Protein AF-A0A1F4TU63-F1 (afdb_monomer_lite)

Organism: NCBI:txid1802583

Structure (mmCIF, N/CA/C/O backbone):
data_AF-A0A1F4TU63-F1
#
_entry.id   AF-A0A1F4TU63-F1
#
loop_
_atom_site.group_PDB
_atom_site.id
_atom_site.type_symbol
_atom_site.label_atom_id
_atom_site.label_alt_id
_atom_site.label_comp_id
_atom_site.label_asym_id
_atom_site.label_entity_id
_atom_site.label_seq_id
_atom_site.pdbx_PDB_ins_code
_atom_site.Cartn_x
_atom_site.Cartn_y
_atom_site.Cartn_z
_atom_site.occupancy
_atom_site.B_iso_or_equiv
_atom_site.auth_seq_id
_atom_site.auth_comp_id
_atom_site.auth_asym_id
_atom_site.auth_atom_id
_atom_site.pdbx_PDB_model_num
ATOM 1 N N . MET A 1 1 ? 7.599 0.377 -33.165 1.00 60.09 1 MET A N 1
ATOM 2 C CA . MET A 1 1 ? 8.741 0.310 -32.228 1.00 60.09 1 MET A CA 1
ATOM 3 C C . MET A 1 1 ? 9.061 1.656 -31.585 1.00 60.09 1 MET A C 1
ATOM 5 O O . MET A 1 1 ? 9.102 1.711 -30.366 1.00 60.09 1 MET A O 1
ATOM 9 N N . PHE A 1 2 ? 9.195 2.746 -32.355 1.00 66.31 2 PHE A N 1
ATOM 10 C CA . PHE A 1 2 ? 9.352 4.107 -31.807 1.00 66.31 2 PHE A CA 1
ATOM 11 C C . PHE A 1 2 ? 8.260 4.483 -30.783 1.00 66.31 2 PHE A C 1
ATOM 13 O O . PHE A 1 2 ? 8.567 4.874 -29.662 1.00 66.31 2 PHE A O 1
ATOM 20 N N . TRP A 1 3 ? 6.988 4.241 -31.121 1.00 70.88 3 TRP A N 1
ATOM 21 C CA . TRP A 1 3 ? 5.846 4.469 -30.226 1.00 70.88 3 TRP A CA 1
ATOM 22 C C . TRP A 1 3 ? 5.932 3.712 -28.897 1.00 70.88 3 TRP A C 1
ATOM 24 O O . TRP A 1 3 ? 5.517 4.242 -27.872 1.00 70.88 3 TRP A O 1
ATOM 34 N N . SER A 1 4 ? 6.501 2.505 -28.898 1.00 67.88 4 SER A N 1
ATOM 35 C CA . SER A 1 4 ? 6.660 1.649 -27.715 1.00 67.88 4 SER A CA 1
ATOM 36 C C . SER A 1 4 ? 7.718 2.199 -26.752 1.00 67.88 4 SER A C 1
ATOM 38 O O . SER A 1 4 ? 7.525 2.180 -25.543 1.00 67.88 4 SER A O 1
ATOM 40 N N . VAL A 1 5 ? 8.817 2.740 -27.287 1.00 69.88 5 VAL A N 1
ATOM 41 C CA . VAL A 1 5 ? 9.872 3.385 -26.487 1.00 69.88 5 VAL A CA 1
ATOM 42 C C . VAL A 1 5 ? 9.372 4.711 -25.908 1.00 69.88 5 VAL A C 1
ATOM 44 O O . VAL A 1 5 ? 9.605 4.994 -24.735 1.00 69.88 5 VAL A O 1
ATOM 47 N N . LEU A 1 6 ? 8.630 5.494 -26.701 1.00 76.00 6 LEU A N 1
ATOM 48 C CA . LEU A 1 6 ? 8.040 6.759 -26.259 1.00 76.00 6 LEU A CA 1
ATOM 49 C C . LEU A 1 6 ? 7.011 6.546 -25.138 1.00 76.00 6 LEU A C 1
ATOM 51 O O . LEU A 1 6 ? 7.071 7.211 -24.110 1.00 76.00 6 LEU A O 1
ATOM 55 N N . SER A 1 7 ? 6.094 5.589 -25.306 1.00 74.94 7 SER A N 1
ATOM 56 C CA . SER A 1 7 ? 5.089 5.273 -24.281 1.00 74.94 7 SER A CA 1
ATOM 57 C C . SER A 1 7 ? 5.717 4.701 -23.010 1.00 74.94 7 SER A C 1
ATOM 59 O O . SER A 1 7 ? 5.321 5.095 -21.916 1.00 74.94 7 SER A O 1
ATOM 61 N N . TYR A 1 8 ? 6.756 3.870 -23.126 1.00 72.00 8 TYR A N 1
ATOM 62 C CA . TYR A 1 8 ? 7.528 3.417 -21.968 1.00 72.00 8 TYR A CA 1
ATOM 63 C C . TYR A 1 8 ? 8.181 4.588 -21.211 1.00 72.00 8 TYR A C 1
ATOM 65 O O . TYR A 1 8 ? 8.058 4.673 -19.991 1.00 72.00 8 TYR A O 1
ATOM 73 N N . ALA A 1 9 ? 8.804 5.539 -21.916 1.00 72.62 9 ALA A N 1
ATOM 74 C CA . ALA A 1 9 ? 9.400 6.725 -21.296 1.00 72.62 9 ALA A CA 1
ATOM 75 C C . ALA A 1 9 ? 8.359 7.609 -20.581 1.00 72.62 9 ALA A C 1
ATOM 77 O O . ALA A 1 9 ? 8.612 8.082 -19.474 1.00 72.62 9 ALA A O 1
ATOM 78 N N . VAL A 1 10 ? 7.170 7.782 -21.172 1.00 79.88 10 VAL A N 1
ATOM 79 C CA . VAL A 1 10 ? 6.054 8.513 -20.545 1.00 79.88 10 VAL A CA 1
ATOM 80 C C . VAL A 1 10 ? 5.588 7.819 -19.263 1.00 79.88 10 VAL A C 1
ATOM 82 O O . VAL A 1 10 ? 5.398 8.485 -18.248 1.00 79.88 10 VAL A O 1
ATOM 85 N N . ILE A 1 11 ? 5.452 6.489 -19.275 1.00 77.38 11 ILE A N 1
ATOM 86 C CA . ILE A 1 11 ? 5.060 5.711 -18.089 1.00 77.38 11 ILE A CA 1
ATOM 87 C C . ILE A 1 11 ? 6.094 5.874 -16.970 1.00 77.38 11 ILE A C 1
ATOM 89 O O . ILE A 1 11 ? 5.722 6.155 -15.832 1.00 77.38 11 ILE A O 1
ATOM 93 N N . VAL A 1 12 ? 7.387 5.762 -17.287 1.00 75.62 12 VAL A N 1
ATOM 94 C CA . VAL A 1 12 ? 8.465 5.977 -16.307 1.00 75.62 12 VAL A CA 1
ATOM 95 C C . VAL A 1 12 ? 8.413 7.401 -15.738 1.00 75.62 12 VAL A C 1
ATOM 97 O O . VAL A 1 12 ? 8.524 7.576 -14.524 1.00 75.62 12 VAL A O 1
ATOM 100 N N . GLY A 1 13 ? 8.173 8.410 -16.582 1.00 76.25 13 GLY A N 1
ATOM 101 C CA . GLY A 1 13 ? 8.009 9.801 -16.151 1.00 76.25 13 GLY A CA 1
ATOM 102 C C . GLY A 1 13 ? 6.827 10.002 -15.197 1.00 76.25 13 GLY A C 1
ATOM 103 O O . GLY A 1 13 ? 6.979 10.638 -14.155 1.00 76.25 13 GLY A O 1
ATOM 104 N N . LEU A 1 14 ? 5.668 9.407 -15.493 1.00 78.12 14 LEU A N 1
ATOM 105 C CA . LEU A 1 14 ? 4.489 9.464 -14.621 1.00 78.12 14 LEU A CA 1
ATOM 106 C C . LEU A 1 14 ? 4.740 8.795 -13.262 1.00 78.12 14 LEU A C 1
ATOM 108 O O . LEU A 1 14 ? 4.347 9.339 -12.230 1.00 78.12 14 LEU A O 1
ATOM 112 N N . ILE A 1 15 ? 5.438 7.654 -13.242 1.00 76.62 15 ILE A N 1
ATOM 113 C CA . ILE A 1 15 ? 5.815 6.959 -12.001 1.00 76.62 15 ILE A CA 1
ATOM 114 C C . ILE A 1 15 ? 6.759 7.827 -11.155 1.00 76.62 15 ILE A C 1
ATOM 116 O O . ILE A 1 15 ? 6.611 7.888 -9.932 1.00 76.62 15 ILE A O 1
ATOM 120 N N . ALA A 1 16 ? 7.696 8.542 -11.783 1.00 74.31 16 ALA A N 1
ATOM 121 C CA . ALA A 1 16 ? 8.602 9.450 -11.082 1.00 74.31 16 ALA A CA 1
ATOM 122 C C . ALA A 1 16 ? 7.854 10.642 -10.458 1.00 74.31 16 ALA A C 1
ATOM 124 O O . ALA A 1 16 ? 8.065 10.951 -9.284 1.00 74.31 16 ALA A O 1
ATOM 125 N N . VAL A 1 17 ? 6.926 11.260 -11.198 1.00 77.38 17 VAL A N 1
ATOM 126 C CA . VAL A 1 17 ? 6.083 12.358 -10.691 1.00 77.38 17 VAL A CA 1
ATOM 127 C C . VAL A 1 17 ? 5.201 11.890 -9.532 1.00 77.38 17 VAL A C 1
ATOM 129 O O . VAL A 1 17 ? 5.166 12.544 -8.491 1.00 77.38 17 VAL A O 1
ATOM 132 N N . GLY A 1 18 ? 4.544 10.733 -9.664 1.00 70.69 18 GLY A N 1
ATOM 133 C CA . GLY A 1 18 ? 3.730 10.154 -8.592 1.00 70.69 18 GLY A CA 1
ATOM 134 C C . GLY A 1 18 ? 4.544 9.883 -7.323 1.00 70.69 18 GLY A C 1
ATOM 135 O O . GLY A 1 18 ? 4.099 10.194 -6.219 1.00 70.69 18 GLY A O 1
ATOM 136 N N . SER A 1 19 ? 5.774 9.386 -7.484 1.00 68.62 19 SER A N 1
ATOM 137 C CA . SER A 1 19 ? 6.698 9.133 -6.371 1.00 68.62 19 SER A CA 1
ATOM 138 C C . SER A 1 19 ? 7.126 10.427 -5.668 1.00 68.62 19 SER A C 1
ATOM 140 O O . SER A 1 19 ? 7.167 10.476 -4.440 1.00 68.62 19 SER A O 1
ATOM 142 N N . PHE A 1 20 ? 7.392 11.492 -6.432 1.00 71.38 20 PHE A N 1
ATOM 143 C CA . PHE A 1 20 ? 7.741 12.809 -5.895 1.00 71.38 20 PHE A CA 1
ATOM 144 C C . PHE A 1 20 ? 6.572 13.460 -5.141 1.00 71.38 20 PHE A C 1
ATOM 146 O O . PHE A 1 20 ? 6.754 13.959 -4.032 1.00 71.38 20 PHE A O 1
ATOM 153 N N . MET A 1 21 ? 5.358 13.400 -5.697 1.00 69.69 21 MET A N 1
ATOM 154 C CA . MET A 1 21 ? 4.152 13.896 -5.023 1.00 69.69 21 MET A CA 1
ATOM 155 C C . MET A 1 21 ? 3.868 13.134 -3.726 1.00 69.69 21 MET A C 1
ATOM 157 O O . MET A 1 21 ? 3.510 13.735 -2.714 1.00 69.69 21 MET A O 1
ATOM 161 N N . ALA A 1 22 ? 4.047 11.813 -3.728 1.00 64.00 22 ALA A N 1
ATOM 162 C CA . ALA A 1 22 ? 3.825 11.005 -2.537 1.00 64.00 22 ALA A CA 1
ATOM 163 C C . ALA A 1 22 ? 4.856 11.296 -1.430 1.00 64.00 22 ALA A C 1
ATOM 165 O O . ALA A 1 22 ? 4.485 11.366 -0.259 1.00 64.00 22 ALA A O 1
ATOM 166 N N . ALA A 1 23 ? 6.115 11.564 -1.795 1.00 64.44 23 ALA A N 1
ATOM 167 C CA . ALA A 1 23 ? 7.154 11.957 -0.844 1.00 64.44 23 ALA A CA 1
ATOM 168 C C . ALA A 1 23 ? 6.850 13.292 -0.133 1.00 64.44 23 ALA A C 1
ATOM 170 O O . ALA A 1 23 ? 7.156 13.430 1.049 1.00 64.44 23 ALA A O 1
ATOM 171 N N . GLN A 1 24 ? 6.222 14.257 -0.818 1.00 66.81 24 GLN A N 1
ATOM 172 C CA . GLN A 1 24 ? 5.830 15.532 -0.199 1.00 66.81 24 GLN A CA 1
ATOM 173 C C . GLN A 1 24 ? 4.619 15.402 0.731 1.00 66.81 24 GLN A C 1
ATOM 175 O O . GLN A 1 24 ? 4.560 16.072 1.760 1.00 66.81 24 GLN A O 1
ATOM 180 N N . ASN A 1 25 ? 3.662 14.537 0.389 1.00 61.94 25 ASN A N 1
ATOM 181 C CA . ASN A 1 25 ? 2.410 14.409 1.136 1.00 61.94 25 ASN A CA 1
ATOM 182 C C . ASN A 1 25 ? 2.514 13.491 2.369 1.00 61.94 25 ASN A C 1
ATOM 184 O O . ASN A 1 25 ? 1.697 13.619 3.279 1.00 61.94 25 ASN A O 1
ATOM 188 N N . TYR A 1 26 ? 3.513 12.597 2.438 1.00 60.22 26 TYR A N 1
ATOM 189 C CA . TYR A 1 26 ? 3.649 11.606 3.520 1.00 60.22 26 TYR A CA 1
ATOM 190 C C . TYR A 1 26 ? 5.067 11.530 4.135 1.00 60.22 26 TYR A C 1
ATOM 192 O O . TYR A 1 26 ? 5.648 10.444 4.213 1.00 60.22 26 TYR A O 1
ATOM 200 N N . PRO A 1 27 ? 5.646 12.644 4.628 1.00 56.50 27 PRO A N 1
ATOM 201 C CA . PRO A 1 27 ? 7.076 12.746 4.954 1.00 56.50 27 PRO A CA 1
ATOM 202 C C . PRO A 1 27 ? 7.568 11.814 6.080 1.00 56.50 27 PRO A C 1
ATOM 204 O O . PRO A 1 27 ? 8.737 11.435 6.086 1.00 56.50 27 PRO A O 1
ATOM 207 N N . GLY A 1 28 ? 6.705 11.417 7.024 1.00 60.41 28 GLY A N 1
ATOM 208 C CA . GLY A 1 28 ? 7.089 10.561 8.158 1.00 60.41 28 GLY A CA 1
ATOM 209 C C . GLY A 1 28 ? 7.117 9.059 7.847 1.00 60.41 28 GLY A C 1
ATOM 210 O O . GLY A 1 28 ? 8.020 8.356 8.291 1.00 60.41 28 GLY A O 1
ATOM 211 N N . GLU A 1 29 ? 6.151 8.563 7.067 1.00 59.47 29 GLU A N 1
ATOM 212 C CA . GLU A 1 29 ? 6.045 7.136 6.715 1.00 59.47 29 GLU A CA 1
ATOM 213 C C . GLU A 1 29 ? 6.903 6.782 5.485 1.00 59.47 29 GLU A C 1
ATOM 215 O O . GLU A 1 29 ? 7.379 5.654 5.367 1.00 59.47 29 GLU A O 1
ATOM 220 N N . TYR A 1 30 ? 7.187 7.752 4.603 1.00 63.22 30 TYR A N 1
ATOM 221 C CA . TYR A 1 30 ? 7.993 7.529 3.398 1.00 63.22 30 TYR A CA 1
ATOM 222 C C . TYR A 1 30 ? 9.489 7.351 3.656 1.00 63.22 30 TYR A C 1
ATOM 224 O O . TYR A 1 30 ? 10.139 6.689 2.853 1.00 63.22 30 TYR A O 1
ATOM 232 N N . ALA A 1 31 ? 10.052 7.892 4.744 1.00 65.31 31 ALA A N 1
ATOM 233 C CA . ALA A 1 31 ? 11.498 7.841 4.998 1.00 65.31 31 ALA A CA 1
ATOM 234 C C . ALA A 1 31 ? 12.053 6.402 5.006 1.00 65.31 31 ALA A C 1
ATOM 236 O O . ALA A 1 31 ? 13.140 6.149 4.491 1.00 65.31 31 ALA A O 1
ATOM 237 N N . GLN A 1 32 ? 11.273 5.449 5.525 1.00 69.75 32 GLN A N 1
ATOM 238 C CA . GLN A 1 32 ? 11.633 4.027 5.549 1.00 69.75 32 GLN A CA 1
ATOM 239 C C . GLN A 1 32 ? 11.460 3.344 4.182 1.00 69.75 32 GLN A C 1
ATOM 241 O O . GLN A 1 32 ? 12.124 2.351 3.901 1.00 69.75 32 GLN A O 1
ATOM 246 N N . LEU A 1 33 ? 10.599 3.891 3.320 1.00 73.69 33 LEU A N 1
ATOM 247 C CA . LEU A 1 33 ? 10.297 3.378 1.981 1.00 73.69 33 LEU A CA 1
ATOM 248 C C . LEU A 1 33 ? 11.211 3.961 0.892 1.00 73.69 33 LEU A C 1
ATOM 250 O O . LEU A 1 33 ? 11.284 3.389 -0.196 1.00 73.69 33 LEU A O 1
ATOM 254 N N . VAL A 1 34 ? 11.930 5.060 1.167 1.00 74.31 34 VAL A N 1
ATOM 255 C CA . VAL A 1 34 ? 12.861 5.707 0.218 1.00 74.31 34 VAL A CA 1
ATOM 256 C C . VAL A 1 34 ? 13.836 4.717 -0.432 1.00 74.31 34 VAL A C 1
ATOM 258 O O . VAL A 1 34 ? 13.935 4.748 -1.659 1.00 74.31 34 VAL A O 1
ATOM 261 N N . PRO A 1 35 ? 14.520 3.814 0.302 1.00 81.19 35 PRO A N 1
ATOM 262 C CA . PRO A 1 35 ? 15.474 2.888 -0.312 1.00 81.19 35 PRO A CA 1
ATOM 263 C C . PRO A 1 35 ? 14.800 1.953 -1.322 1.00 81.19 35 PRO A C 1
ATOM 265 O O . PRO A 1 35 ? 15.324 1.695 -2.404 1.00 81.19 35 PRO A O 1
ATOM 268 N N . THR A 1 36 ? 13.594 1.488 -1.001 1.00 81.12 36 THR A N 1
ATOM 269 C CA . THR A 1 36 ? 12.816 0.589 -1.858 1.00 81.12 36 THR A CA 1
ATOM 270 C C . THR A 1 36 ? 12.274 1.313 -3.089 1.00 81.12 36 THR A C 1
ATOM 272 O O . THR A 1 36 ? 12.280 0.761 -4.188 1.00 81.12 36 THR A O 1
ATOM 275 N N . LEU A 1 37 ? 11.875 2.578 -2.947 1.00 78.31 37 LEU A N 1
ATOM 276 C CA . LEU A 1 37 ? 11.481 3.425 -4.074 1.00 78.31 37 LEU A CA 1
ATOM 277 C C . LEU A 1 37 ? 12.664 3.741 -4.994 1.00 78.31 37 LEU A C 1
ATOM 279 O O . LEU A 1 37 ? 12.516 3.698 -6.214 1.00 78.31 37 LEU A O 1
ATOM 283 N N . GLN A 1 38 ? 13.846 4.004 -4.432 1.00 82.19 38 GLN A N 1
ATOM 284 C CA . GLN A 1 38 ? 15.078 4.188 -5.202 1.00 82.19 38 GLN A CA 1
ATOM 285 C C . GLN A 1 38 ? 15.455 2.920 -5.970 1.00 82.19 38 GLN A C 1
ATOM 287 O O . GLN A 1 38 ? 15.820 3.008 -7.139 1.00 82.19 38 GLN A O 1
ATOM 292 N N . LEU A 1 39 ? 15.309 1.744 -5.353 1.00 85.69 39 LEU A N 1
ATOM 293 C CA . LEU A 1 39 ? 15.533 0.461 -6.016 1.00 85.69 39 LEU A CA 1
ATOM 294 C C . LEU A 1 39 ? 14.577 0.262 -7.204 1.00 85.69 39 LEU A C 1
ATOM 296 O O . LEU A 1 39 ? 15.012 -0.097 -8.297 1.00 85.69 39 LEU A O 1
ATOM 300 N N . LEU A 1 40 ? 13.283 0.538 -7.015 1.00 84.94 40 LEU A N 1
ATOM 301 C CA . LEU A 1 40 ? 12.276 0.456 -8.078 1.00 84.94 40 LEU A CA 1
ATOM 302 C C . LEU A 1 40 ? 12.563 1.445 -9.222 1.00 84.94 40 LEU A C 1
ATOM 304 O O . LEU A 1 40 ? 12.475 1.075 -10.395 1.00 84.94 40 LEU A O 1
ATOM 308 N N . LEU A 1 41 ? 12.966 2.677 -8.899 1.00 83.00 41 LEU A N 1
ATOM 309 C CA . LEU A 1 41 ? 13.392 3.674 -9.886 1.00 83.00 41 LEU A CA 1
ATOM 310 C C . LEU A 1 41 ? 14.653 3.236 -10.639 1.00 83.00 41 LEU A C 1
ATOM 312 O O . LEU A 1 41 ? 14.708 3.381 -11.858 1.00 83.00 41 LEU A O 1
ATOM 316 N N . ALA A 1 42 ? 15.642 2.668 -9.946 1.00 86.12 42 ALA A N 1
ATOM 317 C CA . ALA A 1 42 ? 16.861 2.154 -10.562 1.00 86.12 42 ALA A CA 1
ATOM 318 C C . ALA A 1 42 ? 16.555 1.038 -11.567 1.00 86.12 42 ALA A C 1
ATOM 320 O O . ALA A 1 42 ? 17.091 1.050 -12.671 1.00 86.12 42 ALA A O 1
ATOM 321 N N . VAL A 1 43 ? 15.647 0.117 -11.237 1.00 89.31 43 VAL A N 1
ATOM 322 C CA . VAL A 1 43 ? 15.215 -0.953 -12.152 1.00 89.31 43 VAL A CA 1
ATOM 323 C C . VAL A 1 43 ? 14.567 -0.373 -13.407 1.00 89.31 43 VAL A C 1
ATOM 325 O O . VAL A 1 43 ? 14.923 -0.772 -14.516 1.00 89.31 43 VAL A O 1
ATOM 328 N N . LEU A 1 44 ? 13.670 0.607 -13.255 1.00 86.69 44 LEU A N 1
ATOM 329 C CA . LEU A 1 44 ? 13.045 1.285 -14.395 1.00 86.69 44 LEU A CA 1
ATOM 330 C C . LEU A 1 44 ? 14.073 2.026 -15.256 1.00 86.69 44 LEU A C 1
ATOM 332 O O . LEU A 1 44 ? 14.006 1.940 -16.484 1.00 86.69 44 LEU A O 1
ATOM 336 N N . ALA A 1 45 ? 15.030 2.717 -14.632 1.00 85.19 45 ALA A N 1
ATOM 337 C CA . ALA A 1 45 ? 16.087 3.454 -15.318 1.00 85.19 45 ALA A CA 1
ATOM 338 C C . ALA A 1 45 ? 17.034 2.517 -16.081 1.00 85.19 45 ALA A C 1
ATOM 340 O O . ALA A 1 45 ? 17.293 2.739 -17.262 1.00 85.19 45 ALA A O 1
ATOM 341 N N . ILE A 1 46 ? 17.493 1.432 -15.449 1.00 88.94 46 ILE A N 1
ATOM 342 C CA . ILE A 1 46 ? 18.341 0.414 -16.085 1.00 88.94 46 ILE A CA 1
ATOM 343 C C . ILE A 1 46 ? 17.593 -0.232 -17.254 1.00 88.94 46 ILE A C 1
ATOM 345 O O . ILE A 1 46 ? 18.141 -0.337 -18.351 1.00 88.94 46 ILE A O 1
ATOM 349 N N . GLY A 1 47 ? 16.324 -0.600 -17.060 1.00 87.56 47 GLY A N 1
ATOM 350 C CA . GLY A 1 47 ? 15.481 -1.148 -18.119 1.00 87.56 47 GLY A CA 1
ATOM 351 C C . GLY A 1 47 ? 15.273 -0.178 -19.283 1.00 87.56 47 GLY A C 1
ATOM 352 O O . GLY A 1 47 ? 15.341 -0.582 -20.447 1.00 87.56 47 GLY A O 1
ATOM 353 N N . ALA A 1 48 ? 15.095 1.117 -18.996 1.00 84.12 48 ALA A N 1
ATOM 354 C CA . ALA A 1 48 ? 14.998 2.168 -20.008 1.00 84.12 48 ALA A CA 1
ATOM 355 C C . ALA A 1 48 ? 16.292 2.293 -20.819 1.00 84.12 48 ALA A C 1
ATOM 357 O O . ALA A 1 48 ? 16.257 2.220 -22.048 1.00 84.12 48 ALA A O 1
ATOM 358 N N . VAL A 1 49 ? 17.435 2.419 -20.138 1.00 88.12 49 VAL A N 1
ATOM 359 C CA . VAL A 1 49 ? 18.757 2.536 -20.768 1.00 88.12 49 VAL A CA 1
ATOM 360 C C . VAL A 1 49 ? 19.061 1.302 -21.615 1.00 88.12 49 VAL A C 1
ATOM 36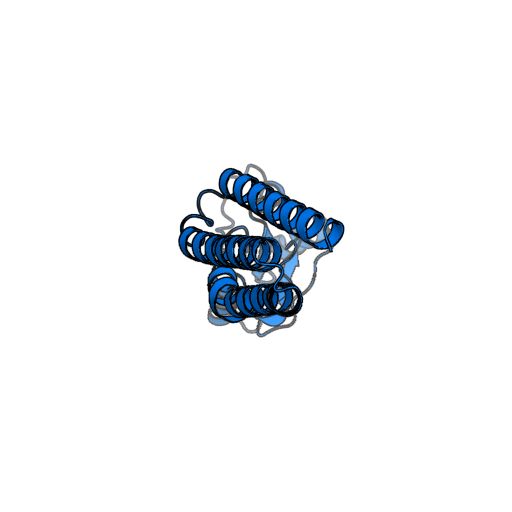2 O O . VAL A 1 49 ? 19.483 1.448 -22.762 1.00 88.12 49 VAL A O 1
ATOM 365 N N . ALA A 1 50 ? 18.785 0.096 -21.112 1.00 86.81 50 ALA A N 1
ATOM 366 C CA . ALA A 1 50 ? 18.976 -1.146 -21.858 1.00 86.81 50 ALA A CA 1
ATOM 367 C C . ALA A 1 50 ? 18.104 -1.191 -23.122 1.00 86.81 50 ALA A C 1
ATOM 369 O O . ALA A 1 50 ? 18.595 -1.481 -24.212 1.00 86.81 50 ALA A O 1
ATOM 370 N N . THR A 1 51 ? 16.826 -0.826 -23.000 1.00 86.12 51 THR A N 1
ATOM 371 C CA . THR A 1 51 ? 15.871 -0.801 -24.118 1.00 86.12 51 THR A CA 1
ATOM 372 C C . THR A 1 51 ? 16.295 0.205 -25.196 1.00 86.12 51 THR A C 1
ATOM 374 O O . THR A 1 51 ? 16.318 -0.139 -26.381 1.00 86.12 51 THR A O 1
ATOM 377 N N . ILE A 1 52 ? 16.702 1.418 -24.800 1.00 85.19 52 ILE A N 1
ATOM 378 C CA . ILE A 1 52 ? 17.209 2.461 -25.708 1.00 85.19 52 ILE A CA 1
ATOM 379 C C . ILE A 1 52 ? 18.507 2.007 -26.386 1.00 85.19 52 ILE A C 1
ATOM 381 O O . ILE A 1 52 ? 18.644 2.138 -27.601 1.00 85.19 52 ILE A O 1
ATOM 385 N N . THR A 1 53 ? 19.434 1.419 -25.628 1.00 87.69 53 THR A N 1
ATOM 386 C CA . THR A 1 53 ? 20.722 0.939 -26.150 1.00 87.69 53 THR A CA 1
ATOM 387 C C . THR A 1 53 ? 20.523 -0.180 -27.170 1.00 87.69 53 THR A C 1
ATOM 389 O O . THR A 1 53 ? 21.080 -0.125 -28.266 1.00 87.69 53 THR A O 1
ATOM 392 N N . PHE A 1 54 ? 19.678 -1.173 -26.873 1.00 89.88 54 PHE A N 1
ATOM 393 C CA . PHE A 1 54 ? 19.370 -2.247 -27.822 1.00 89.88 54 PHE A CA 1
ATOM 394 C C . PHE A 1 54 ? 18.680 -1.729 -29.083 1.00 89.88 54 PHE A C 1
ATOM 396 O O . PHE A 1 54 ? 18.981 -2.207 -30.179 1.00 89.88 54 PHE A O 1
ATOM 403 N N . TYR A 1 55 ? 17.815 -0.720 -28.949 1.00 85.25 55 TYR A N 1
ATOM 404 C CA . TYR A 1 55 ? 17.178 -0.079 -30.095 1.00 85.25 55 TYR A CA 1
ATOM 405 C C . TYR A 1 55 ? 18.194 0.671 -30.971 1.00 85.25 55 TYR A C 1
ATOM 407 O O . TYR A 1 55 ? 18.192 0.496 -32.190 1.00 85.25 55 TYR A O 1
ATOM 415 N N . ALA A 1 56 ? 19.100 1.446 -30.364 1.00 87.94 56 ALA A N 1
ATOM 416 C CA . ALA A 1 56 ? 20.157 2.176 -31.069 1.00 87.94 56 ALA A CA 1
ATOM 417 C C . ALA A 1 56 ? 21.119 1.233 -31.814 1.00 87.94 56 ALA A C 1
ATOM 419 O O . ALA A 1 56 ? 21.511 1.506 -32.946 1.00 87.94 56 ALA A O 1
ATOM 420 N N . LEU A 1 57 ? 21.421 0.072 -31.224 1.00 92.44 57 LEU A N 1
ATOM 421 C CA . LEU A 1 57 ? 22.219 -0.993 -31.842 1.00 92.44 57 LEU A CA 1
ATOM 422 C C . LEU A 1 57 ? 21.438 -1.838 -32.868 1.00 92.44 57 LEU A C 1
ATOM 424 O O . LEU A 1 57 ? 21.956 -2.847 -33.345 1.00 92.44 57 LEU A O 1
ATOM 428 N N . LYS A 1 58 ? 20.191 -1.463 -33.194 1.00 89.62 58 LYS A N 1
ATOM 429 C CA . LYS A 1 58 ? 19.281 -2.181 -34.108 1.00 89.62 58 LYS A CA 1
ATOM 430 C C . LYS A 1 58 ? 19.013 -3.642 -33.709 1.00 89.62 58 LYS A C 1
ATOM 432 O O . LYS A 1 58 ? 18.594 -4.453 -34.531 1.00 89.62 58 LYS A O 1
ATOM 437 N N . ARG A 1 59 ? 19.209 -3.997 -32.434 1.00 88.81 59 ARG A N 1
ATOM 438 C CA . ARG A 1 59 ? 18.928 -5.333 -31.884 1.00 88.81 59 ARG A CA 1
ATOM 439 C C . ARG A 1 59 ? 17.479 -5.425 -31.410 1.00 88.81 59 ARG A C 1
ATOM 441 O O . ARG A 1 59 ? 17.203 -5.589 -30.224 1.00 88.81 59 ARG A O 1
ATOM 448 N N . TYR A 1 60 ? 16.548 -5.330 -32.353 1.00 84.75 60 TYR A N 1
ATOM 449 C CA . TYR A 1 60 ? 15.122 -5.168 -32.064 1.00 84.75 60 TYR A CA 1
ATOM 450 C C . TYR A 1 60 ? 14.505 -6.310 -31.242 1.00 84.75 60 TYR A C 1
ATOM 452 O O . TYR A 1 60 ? 13.660 -6.053 -30.385 1.00 84.75 60 TYR A O 1
ATOM 460 N N . SER A 1 61 ? 14.966 -7.550 -31.426 1.00 87.38 61 SER A N 1
ATOM 461 C CA . SER A 1 61 ? 14.517 -8.683 -30.606 1.00 87.38 61 SER A CA 1
ATOM 462 C C . SER A 1 61 ? 14.851 -8.475 -29.125 1.00 87.38 61 SER A C 1
ATOM 464 O O . SER A 1 61 ? 14.003 -8.692 -28.267 1.00 87.38 61 SER A O 1
ATOM 466 N N . LEU A 1 62 ? 16.052 -7.972 -28.809 1.00 86.19 62 LEU A N 1
ATOM 467 C CA . LEU A 1 62 ? 16.462 -7.706 -27.425 1.00 86.19 62 LEU A CA 1
ATOM 468 C C . LEU A 1 62 ? 15.683 -6.545 -26.803 1.00 86.19 62 LEU A C 1
ATOM 470 O O . LEU A 1 62 ? 15.349 -6.609 -25.627 1.00 86.19 62 LEU A O 1
ATOM 474 N N . THR A 1 63 ? 15.340 -5.520 -27.586 1.00 83.06 63 THR A N 1
ATOM 475 C CA . THR A 1 63 ? 14.459 -4.431 -27.136 1.00 83.06 63 THR A CA 1
ATOM 476 C C . THR A 1 63 ? 13.053 -4.936 -26.787 1.00 83.06 63 THR A C 1
ATOM 478 O O . THR A 1 63 ? 12.434 -4.452 -25.844 1.00 83.06 63 THR A O 1
ATOM 481 N N . LEU A 1 64 ? 12.532 -5.910 -27.541 1.00 84.81 64 LEU A N 1
ATOM 482 C CA . LEU A 1 64 ? 11.234 -6.529 -27.258 1.00 84.81 64 LEU A CA 1
ATOM 483 C C . LEU A 1 64 ? 11.255 -7.350 -25.965 1.00 84.81 64 LEU A C 1
ATOM 485 O O . LEU A 1 64 ? 10.264 -7.342 -25.244 1.00 84.81 64 LEU A O 1
ATOM 489 N N . TYR A 1 65 ? 12.371 -8.016 -25.650 1.00 89.25 65 TYR A N 1
ATOM 490 C CA . TYR A 1 65 ? 12.522 -8.789 -24.412 1.00 89.25 65 TYR A CA 1
ATOM 491 C C . TYR A 1 65 ? 12.888 -7.938 -23.188 1.00 89.25 65 TYR A C 1
ATOM 493 O O . TYR A 1 65 ? 12.511 -8.290 -22.070 1.00 89.25 65 TYR A O 1
ATOM 501 N N . SER A 1 66 ? 13.580 -6.808 -23.362 1.00 85.94 66 SER A N 1
ATOM 502 C CA . SER A 1 66 ? 14.013 -5.960 -22.242 1.00 85.94 66 SER A CA 1
ATOM 503 C C . SER A 1 66 ? 12.845 -5.302 -21.504 1.00 85.94 66 SER A C 1
ATOM 505 O O . SER A 1 66 ? 12.894 -5.159 -20.282 1.00 85.94 66 SER A O 1
ATOM 507 N N . ILE A 1 67 ? 11.773 -4.949 -22.216 1.00 84.19 67 ILE A N 1
ATOM 508 C CA . ILE A 1 67 ? 10.563 -4.356 -21.631 1.00 84.19 67 ILE A CA 1
ATOM 509 C C . ILE A 1 67 ? 9.864 -5.328 -20.655 1.00 84.19 67 ILE A C 1
ATOM 511 O O . ILE A 1 67 ? 9.765 -4.989 -19.473 1.00 84.19 67 ILE A O 1
ATOM 515 N N . PRO A 1 68 ? 9.413 -6.536 -21.064 1.00 88.31 68 PRO A N 1
ATOM 516 C CA . PRO A 1 68 ? 8.762 -7.474 -20.151 1.00 88.31 68 PRO A CA 1
ATOM 517 C C . PRO A 1 68 ? 9.705 -7.963 -19.048 1.00 88.31 68 PRO A C 1
ATOM 519 O O . PRO A 1 68 ? 9.253 -8.144 -17.921 1.00 88.31 68 PRO A O 1
ATOM 522 N N . ALA A 1 69 ? 11.009 -8.104 -19.321 1.00 89.88 69 ALA A N 1
ATOM 523 C CA . ALA A 1 69 ? 11.987 -8.431 -18.285 1.00 89.88 69 ALA A CA 1
ATOM 524 C C . ALA A 1 69 ? 12.042 -7.348 -17.192 1.00 89.88 69 ALA A C 1
ATOM 526 O O . ALA A 1 69 ? 12.017 -7.668 -16.006 1.00 89.88 69 ALA A O 1
ATOM 527 N N . THR A 1 70 ? 12.036 -6.066 -17.575 1.00 89.06 70 THR A N 1
ATOM 528 C CA . THR A 1 70 ? 12.019 -4.951 -16.614 1.00 89.06 70 THR A CA 1
ATOM 529 C C . THR A 1 70 ? 10.728 -4.937 -15.801 1.00 89.06 70 THR A C 1
ATOM 531 O O . THR A 1 70 ? 10.779 -4.795 -14.582 1.00 89.06 70 THR A O 1
ATOM 534 N N . VAL A 1 71 ? 9.575 -5.137 -16.449 1.00 87.38 71 VAL A N 1
ATOM 535 C CA . VAL A 1 71 ? 8.274 -5.217 -15.762 1.00 87.38 71 VAL A CA 1
ATOM 536 C C . VAL A 1 71 ? 8.250 -6.378 -14.768 1.00 87.38 71 VAL A C 1
ATOM 538 O O . VAL A 1 71 ? 7.777 -6.206 -13.648 1.00 87.38 71 VAL A O 1
ATOM 541 N N . PHE A 1 72 ? 8.792 -7.538 -15.143 1.00 92.56 72 PHE A N 1
ATOM 542 C CA . PHE A 1 72 ? 8.854 -8.700 -14.262 1.00 92.56 72 PHE A CA 1
ATOM 543 C C . PHE A 1 72 ? 9.724 -8.436 -13.030 1.00 92.56 72 PHE A C 1
ATOM 545 O O . PHE A 1 72 ? 9.281 -8.672 -11.908 1.00 92.56 72 PHE A O 1
ATOM 552 N N . VAL A 1 73 ? 10.930 -7.891 -13.215 1.00 91.44 73 VAL A N 1
ATOM 553 C CA . VAL A 1 73 ? 11.824 -7.541 -12.098 1.00 91.44 73 VAL A CA 1
ATOM 554 C C . VAL A 1 73 ? 11.184 -6.480 -11.200 1.00 91.44 73 VAL A C 1
ATOM 556 O O . VAL A 1 73 ? 11.223 -6.600 -9.977 1.00 91.44 73 VAL A O 1
ATOM 559 N N . PHE A 1 74 ? 10.537 -5.474 -11.791 1.00 88.25 74 PHE A N 1
ATOM 560 C CA . PHE A 1 74 ? 9.817 -4.444 -11.050 1.00 88.25 74 PHE A CA 1
ATOM 561 C C . PHE A 1 74 ? 8.683 -5.040 -10.205 1.00 88.25 74 PHE A C 1
ATOM 563 O O . PHE A 1 74 ? 8.610 -4.781 -9.005 1.00 88.25 74 PHE A O 1
ATOM 570 N N . ALA A 1 75 ? 7.835 -5.884 -10.801 1.00 86.12 75 ALA A N 1
ATOM 571 C CA . ALA A 1 75 ? 6.749 -6.564 -10.098 1.00 86.12 75 ALA A CA 1
ATOM 572 C C . ALA A 1 75 ? 7.275 -7.483 -8.987 1.00 86.12 75 ALA A C 1
ATOM 574 O O . ALA A 1 75 ? 6.729 -7.496 -7.885 1.00 86.12 75 ALA A O 1
ATOM 575 N N . PHE A 1 76 ? 8.368 -8.205 -9.243 1.00 90.38 76 PHE A N 1
ATOM 576 C CA . PHE A 1 76 ? 9.005 -9.075 -8.262 1.00 90.38 76 PHE A CA 1
ATOM 577 C C . PHE A 1 76 ? 9.489 -8.301 -7.031 1.00 90.38 76 PHE A C 1
ATOM 579 O O . PHE A 1 76 ? 9.206 -8.711 -5.905 1.00 90.38 76 PHE A O 1
ATOM 586 N N . ILE A 1 77 ? 10.168 -7.167 -7.225 1.00 87.75 77 ILE A N 1
ATOM 587 C CA . ILE A 1 77 ? 10.627 -6.302 -6.125 1.00 87.75 77 ILE A CA 1
ATOM 588 C C . ILE A 1 77 ? 9.432 -5.696 -5.390 1.00 87.75 77 ILE A C 1
ATOM 590 O O . ILE A 1 77 ? 9.415 -5.645 -4.160 1.00 87.75 77 ILE A O 1
ATOM 594 N N . LEU A 1 78 ? 8.406 -5.276 -6.128 1.00 84.62 78 LEU A N 1
ATOM 595 C CA . LEU A 1 78 ? 7.209 -4.694 -5.540 1.00 84.62 78 LEU A CA 1
ATOM 596 C C . LEU A 1 78 ? 6.488 -5.694 -4.622 1.00 84.62 78 LEU A C 1
ATOM 598 O O . LEU A 1 78 ? 6.113 -5.336 -3.510 1.00 84.62 78 LEU A O 1
ATOM 602 N N . ILE A 1 79 ? 6.356 -6.952 -5.045 1.00 83.81 79 ILE A N 1
ATOM 603 C CA . ILE A 1 79 ? 5.695 -8.008 -4.264 1.00 83.81 79 ILE A CA 1
ATOM 604 C C . ILE A 1 79 ? 6.582 -8.506 -3.117 1.00 83.81 79 ILE A C 1
ATOM 606 O O . ILE A 1 79 ? 6.094 -8.686 -2.006 1.00 83.81 79 ILE A O 1
ATOM 610 N N . SER A 1 80 ? 7.874 -8.723 -3.366 1.00 85.62 80 SER A N 1
ATOM 611 C CA . SER A 1 80 ? 8.763 -9.405 -2.412 1.00 85.62 80 SER A CA 1
ATOM 612 C C . SER A 1 80 ? 9.407 -8.465 -1.394 1.00 85.62 80 SER A C 1
ATOM 614 O O . SER A 1 80 ? 9.820 -8.913 -0.329 1.00 85.62 80 SER A O 1
ATOM 616 N N . VAL A 1 81 ? 9.522 -7.171 -1.712 1.00 85.19 81 VAL A N 1
ATOM 617 C CA . VAL A 1 81 ? 10.247 -6.189 -0.888 1.00 85.19 81 VAL A CA 1
ATOM 618 C C . VAL A 1 81 ? 9.353 -5.021 -0.490 1.00 85.19 81 VAL A C 1
ATOM 620 O O . VAL A 1 81 ? 9.254 -4.713 0.696 1.00 85.19 81 VAL A O 1
ATOM 623 N N . ALA A 1 82 ? 8.673 -4.382 -1.446 1.00 80.31 82 ALA A N 1
ATOM 624 C CA . ALA A 1 82 ? 7.875 -3.194 -1.139 1.00 80.31 82 ALA A CA 1
ATOM 625 C C . ALA A 1 82 ? 6.606 -3.535 -0.346 1.00 80.31 82 ALA A C 1
ATOM 627 O O . ALA A 1 82 ? 6.331 -2.902 0.671 1.00 80.31 82 ALA A O 1
ATOM 628 N N . LEU A 1 83 ? 5.854 -4.560 -0.761 1.00 77.25 83 LEU A N 1
ATOM 629 C CA . LEU A 1 83 ? 4.611 -4.949 -0.091 1.00 77.25 83 LEU A CA 1
ATOM 630 C C . LEU A 1 83 ? 4.828 -5.308 1.396 1.00 77.25 83 LEU A C 1
ATOM 632 O O . LEU A 1 83 ? 4.117 -4.739 2.229 1.00 77.25 83 LEU A O 1
ATOM 636 N N . PRO A 1 84 ? 5.824 -6.145 1.768 1.00 76.50 84 PRO A N 1
ATOM 637 C CA . PRO A 1 84 ? 6.073 -6.489 3.169 1.00 76.50 84 PRO A CA 1
ATOM 638 C C . PRO A 1 84 ? 6.554 -5.312 4.024 1.00 76.50 84 PRO A C 1
ATOM 640 O O . PRO A 1 84 ? 6.361 -5.331 5.233 1.00 76.50 84 PRO A O 1
ATOM 643 N N . GLN A 1 85 ? 7.166 -4.284 3.428 1.00 76.81 85 GLN A N 1
ATOM 644 C CA . GLN A 1 85 ? 7.566 -3.071 4.151 1.00 76.81 85 GLN A CA 1
ATOM 645 C C . GLN A 1 85 ? 6.397 -2.104 4.368 1.00 76.81 85 GLN A C 1
ATOM 647 O O . GLN A 1 85 ? 6.338 -1.424 5.390 1.00 76.81 85 GLN A O 1
ATOM 652 N N . VAL A 1 86 ? 5.445 -2.049 3.431 1.00 71.75 86 VAL A N 1
ATOM 653 C CA . VAL A 1 86 ? 4.255 -1.189 3.539 1.00 71.75 86 VAL A CA 1
ATOM 654 C C . VAL A 1 86 ? 3.197 -1.796 4.464 1.00 71.75 86 VAL A C 1
ATOM 656 O O . VAL A 1 86 ? 2.441 -1.068 5.106 1.00 71.75 86 VAL A O 1
ATOM 659 N N . GLU A 1 87 ? 3.101 -3.123 4.548 1.00 67.94 87 GLU A N 1
ATOM 660 C CA . GLU A 1 87 ? 2.058 -3.785 5.337 1.00 67.94 87 GLU A CA 1
ATOM 661 C C . GLU A 1 87 ? 2.078 -3.416 6.841 1.00 67.94 87 GLU A C 1
ATOM 663 O O . GLU A 1 87 ? 1.014 -3.070 7.365 1.00 67.94 87 GLU A O 1
ATOM 668 N N . PRO A 1 88 ? 3.235 -3.369 7.536 1.00 65.62 88 PRO A N 1
ATOM 669 C CA . PRO A 1 88 ? 3.324 -2.912 8.925 1.00 65.62 88 PRO A CA 1
ATOM 670 C C . PRO A 1 88 ? 2.915 -1.446 9.120 1.00 65.62 88 PRO A C 1
ATOM 672 O O . PRO A 1 88 ? 2.330 -1.098 10.146 1.00 65.62 88 PRO A O 1
ATOM 675 N N . LEU A 1 89 ? 3.156 -0.582 8.126 1.00 64.19 89 LEU A N 1
ATOM 676 C CA . LEU A 1 89 ? 2.781 0.837 8.191 1.00 64.19 89 LEU A CA 1
ATOM 677 C C . LEU A 1 89 ? 1.258 1.029 8.209 1.00 64.19 89 LEU A C 1
ATOM 679 O O . LEU A 1 89 ? 0.751 1.980 8.800 1.00 64.19 89 LEU A O 1
ATOM 683 N N . LYS A 1 90 ? 0.490 0.075 7.664 1.00 64.12 90 LYS A N 1
ATOM 684 C CA . LYS A 1 90 ? -0.980 0.105 7.732 1.00 64.12 90 LYS A CA 1
ATOM 685 C C . LYS A 1 90 ? -1.521 -0.096 9.154 1.00 64.12 90 LYS A C 1
ATOM 687 O O . LYS A 1 90 ? -2.714 0.137 9.362 1.00 64.12 90 LYS A O 1
ATOM 692 N N . GLY A 1 91 ? -0.700 -0.569 10.103 1.00 62.69 91 GLY A N 1
ATOM 693 C CA . GLY A 1 91 ? -0.990 -0.683 11.542 1.00 62.69 91 GLY A CA 1
ATOM 694 C C . GLY A 1 91 ? -2.147 -1.613 11.937 1.00 62.69 91 GLY A C 1
ATOM 695 O O . GLY A 1 91 ? -2.419 -1.801 13.119 1.00 62.69 91 GLY A O 1
ATOM 696 N N . THR A 1 92 ? -2.842 -2.204 10.965 1.00 70.31 92 THR A N 1
ATOM 697 C CA . THR A 1 92 ? -4.131 -2.889 11.139 1.00 70.31 92 THR A CA 1
ATOM 698 C C . THR A 1 92 ? -3.975 -4.204 11.890 1.00 70.31 92 THR A C 1
ATOM 700 O O . THR A 1 92 ? -4.747 -4.489 12.802 1.00 70.31 92 THR A O 1
ATOM 703 N N . LYS A 1 93 ? -2.947 -4.983 11.535 1.00 71.81 93 LYS A N 1
ATOM 704 C CA . LYS A 1 93 ? -2.655 -6.287 12.138 1.00 71.81 93 LYS A CA 1
ATOM 705 C C . LYS A 1 93 ? -2.249 -6.162 13.604 1.00 71.81 93 LYS A C 1
ATOM 707 O O . LYS A 1 93 ? -2.780 -6.869 14.450 1.00 71.81 93 LYS A O 1
ATOM 712 N N . GLU A 1 94 ? -1.343 -5.242 13.915 1.00 72.06 94 GLU A N 1
ATOM 713 C CA . GLU A 1 94 ? -0.844 -5.074 15.283 1.00 72.06 94 GLU A CA 1
ATOM 714 C C . GLU A 1 94 ? -1.906 -4.443 16.184 1.00 72.06 94 GLU A C 1
ATOM 716 O O . GLU A 1 94 ? -2.086 -4.898 17.308 1.00 72.06 94 GLU A O 1
ATOM 721 N N . LEU A 1 95 ? -2.681 -3.468 15.684 1.00 74.62 95 LEU A N 1
ATOM 722 C CA . LEU A 1 95 ? -3.815 -2.921 16.437 1.00 74.62 95 LEU A CA 1
ATOM 723 C C . LEU A 1 95 ? -4.873 -3.993 16.728 1.00 74.62 95 LEU A C 1
ATOM 725 O O . LEU A 1 95 ? -5.367 -4.061 17.851 1.00 74.62 95 LEU A O 1
ATOM 729 N N . ALA A 1 96 ? -5.193 -4.856 15.760 1.00 78.06 96 ALA A N 1
ATOM 730 C CA . ALA A 1 96 ? -6.114 -5.968 15.982 1.00 78.06 96 ALA A CA 1
ATOM 731 C C . ALA A 1 96 ? -5.576 -6.974 17.016 1.00 78.06 96 ALA A C 1
ATOM 733 O O . ALA A 1 96 ? -6.329 -7.442 17.872 1.00 78.06 96 ALA A O 1
ATOM 734 N N . GLN A 1 97 ? -4.269 -7.260 17.009 1.00 80.06 97 GLN A N 1
ATOM 735 C CA . GLN A 1 97 ? -3.630 -8.105 18.024 1.00 80.06 97 GLN A CA 1
ATOM 736 C C . GLN A 1 97 ? -3.685 -7.475 19.423 1.00 80.06 97 GLN A C 1
ATOM 738 O O . GLN A 1 97 ? -4.072 -8.154 20.374 1.00 80.06 97 GLN A O 1
ATOM 743 N N . SER A 1 98 ? -3.371 -6.182 19.558 1.00 79.12 98 SER A N 1
ATOM 744 C CA . SER A 1 98 ? -3.460 -5.468 20.840 1.00 79.12 98 SER A CA 1
ATOM 745 C C . SER A 1 98 ? -4.888 -5.436 21.388 1.00 79.12 98 SER A C 1
ATOM 747 O O . SER A 1 98 ? -5.094 -5.620 22.585 1.00 79.12 98 SER A O 1
ATOM 749 N N . VAL A 1 99 ? -5.886 -5.250 20.518 1.00 80.38 99 VAL A N 1
ATOM 750 C CA . VAL A 1 99 ? -7.306 -5.312 20.896 1.00 80.38 99 VAL A CA 1
ATOM 751 C C . VAL A 1 99 ? -7.693 -6.721 21.336 1.00 80.38 99 VAL A C 1
ATOM 753 O O . VAL A 1 99 ? -8.333 -6.881 22.370 1.00 80.38 99 VAL A O 1
ATOM 756 N N . THR A 1 100 ? -7.247 -7.746 20.609 1.00 81.62 100 THR A N 1
ATOM 757 C CA . THR A 1 100 ? -7.519 -9.156 20.925 1.00 81.62 100 THR A CA 1
ATOM 758 C C . THR A 1 100 ? -6.993 -9.554 22.304 1.00 81.62 100 THR A C 1
ATOM 760 O O . THR A 1 100 ? -7.695 -10.234 23.048 1.00 81.62 100 THR A O 1
ATOM 763 N N . GLN A 1 101 ? -5.790 -9.109 22.678 1.00 81.06 101 GLN A N 1
ATOM 764 C CA . GLN A 1 101 ? -5.178 -9.433 23.975 1.00 81.06 101 GLN A CA 1
ATOM 765 C C . GLN A 1 101 ? -5.961 -8.891 25.179 1.00 81.06 101 GLN A C 1
ATOM 767 O O . GLN A 1 101 ? -5.829 -9.410 26.284 1.00 81.06 101 GLN A O 1
ATOM 772 N N . LEU A 1 102 ? -6.766 -7.847 24.980 1.00 80.38 102 LEU A N 1
ATOM 773 C CA . LEU A 1 102 ? -7.479 -7.145 26.052 1.00 80.38 102 LEU A CA 1
ATOM 774 C C . LEU A 1 102 ? -8.997 -7.265 25.936 1.00 80.38 102 LEU A C 1
ATOM 776 O O . LEU A 1 102 ? -9.732 -6.692 26.747 1.00 80.38 102 LEU A O 1
ATOM 780 N N . LEU A 1 103 ? -9.453 -8.011 24.934 1.00 82.50 103 LEU A N 1
ATOM 781 C CA . LEU A 1 103 ? -10.851 -8.225 24.640 1.00 82.50 103 LEU A CA 1
ATOM 782 C C . LEU A 1 103 ? -11.489 -9.082 25.737 1.00 82.50 103 LEU A C 1
ATOM 784 O O . LEU A 1 103 ? -11.109 -10.238 25.938 1.00 82.50 103 LEU A O 1
ATOM 788 N N . LYS A 1 104 ? -12.503 -8.558 26.429 1.00 83.31 104 LYS A N 1
ATOM 789 C CA . LYS A 1 104 ? -13.298 -9.378 27.352 1.00 83.31 104 LYS A CA 1
ATOM 790 C C . LYS A 1 104 ? -14.325 -10.225 26.588 1.00 83.31 104 LYS A C 1
ATOM 792 O O . LYS A 1 104 ? -14.696 -9.895 25.458 1.00 83.31 104 LYS A O 1
ATOM 797 N N . PRO A 1 105 ? -14.850 -11.314 27.180 1.00 79.00 105 PRO A N 1
ATOM 798 C CA . PRO A 1 105 ? -15.913 -12.129 26.578 1.00 79.00 105 PRO A CA 1
ATOM 799 C C . PRO A 1 105 ? -17.133 -11.328 26.102 1.00 79.00 105 PRO A C 1
ATOM 801 O O . PRO A 1 105 ? -17.704 -11.652 25.070 1.00 79.00 105 PRO A O 1
ATOM 804 N N . THR A 1 106 ? -17.479 -10.248 26.802 1.00 82.25 106 THR A N 1
ATOM 805 C CA . THR A 1 106 ? -18.634 -9.387 26.506 1.00 82.25 106 THR A CA 1
ATOM 806 C C . THR A 1 106 ? -18.343 -8.246 25.532 1.00 82.25 106 THR A C 1
ATOM 808 O O . THR A 1 106 ? -19.280 -7.604 25.069 1.00 82.25 106 THR A O 1
ATOM 811 N N . ASP A 1 107 ? -17.071 -7.966 25.237 1.00 84.69 107 ASP A N 1
ATOM 812 C CA . ASP A 1 107 ? -16.694 -6.804 24.430 1.00 84.69 107 ASP A CA 1
ATOM 813 C C . ASP A 1 107 ? -16.973 -7.061 22.938 1.00 84.69 107 ASP A C 1
ATOM 815 O O . ASP A 1 107 ? -16.599 -8.096 22.373 1.00 84.69 107 ASP A O 1
ATOM 819 N N . LEU A 1 108 ? -17.611 -6.093 22.283 1.00 85.94 108 LEU A N 1
ATOM 820 C CA . LEU A 1 108 ? -17.846 -6.070 20.842 1.00 85.94 108 LEU A CA 1
ATOM 821 C C . LEU A 1 108 ? -16.724 -5.317 20.121 1.00 85.94 108 LEU A C 1
ATOM 823 O O . LEU A 1 108 ? -16.081 -4.432 20.684 1.00 85.94 108 LEU A O 1
ATOM 827 N N . ILE A 1 109 ? -16.512 -5.651 18.849 1.00 86.50 109 ILE A N 1
ATOM 828 C CA . ILE A 1 109 ? -15.587 -4.928 17.975 1.00 86.50 109 ILE A CA 1
ATOM 829 C C . ILE A 1 109 ? -16.407 -4.210 16.910 1.00 86.50 109 ILE A C 1
ATOM 831 O O . ILE A 1 109 ? -17.198 -4.837 16.207 1.00 86.50 109 ILE A O 1
ATOM 835 N N . ALA A 1 110 ? -16.219 -2.902 16.788 1.00 87.31 110 ALA A N 1
ATOM 836 C CA . ALA A 1 110 ? -16.873 -2.067 15.796 1.00 87.31 110 ALA A CA 1
ATOM 837 C C . ALA A 1 110 ? -15.849 -1.329 14.929 1.00 87.31 110 ALA A C 1
ATOM 839 O O . ALA A 1 110 ? -14.719 -1.083 15.349 1.00 87.31 110 ALA A O 1
ATOM 840 N N . ALA A 1 111 ? -16.248 -0.947 13.721 1.00 87.50 111 ALA A N 1
ATOM 841 C CA . ALA A 1 111 ? -15.443 -0.119 12.833 1.00 87.50 111 ALA A CA 1
ATOM 842 C C . ALA A 1 111 ? -16.300 0.969 12.185 1.00 87.50 111 ALA A C 1
ATOM 844 O O . ALA A 1 111 ? -17.413 0.702 11.736 1.00 87.50 111 ALA A O 1
ATOM 845 N N . TYR A 1 112 ? -15.764 2.186 12.131 1.00 85.31 112 TYR A N 1
ATOM 846 C CA . TYR A 1 112 ? -16.395 3.351 11.520 1.00 85.31 112 TYR A CA 1
ATOM 847 C C . TYR A 1 112 ? -15.372 4.112 10.686 1.00 85.31 112 TYR A C 1
ATOM 849 O O . TYR A 1 112 ? -14.295 4.427 11.184 1.00 85.31 112 TYR A O 1
ATOM 857 N N . ASP A 1 113 ? -15.714 4.393 9.428 1.00 83.00 113 ASP A N 1
ATOM 858 C CA . ASP A 1 113 ? -14.889 5.153 8.479 1.00 83.00 113 ASP A CA 1
ATOM 859 C C . ASP A 1 113 ? -13.386 4.808 8.548 1.00 83.00 113 ASP A C 1
ATOM 861 O O . ASP A 1 113 ? -12.513 5.640 8.792 1.00 83.00 113 ASP A O 1
ATOM 865 N N . ILE A 1 114 ? -13.074 3.524 8.372 1.00 74.81 114 ILE A N 1
ATOM 866 C CA . ILE A 1 114 ? -11.707 2.982 8.447 1.00 74.81 114 ILE A CA 1
ATOM 867 C C . ILE A 1 114 ? -10.870 3.254 7.180 1.00 74.81 114 ILE A C 1
ATOM 869 O O . ILE A 1 114 ? -9.677 2.929 7.142 1.00 74.81 114 ILE A O 1
ATOM 873 N N . GLY A 1 115 ? -11.463 3.878 6.155 1.00 74.25 115 GLY A N 1
ATOM 874 C CA . GLY A 1 115 ? -10.834 4.127 4.856 1.00 74.25 115 GLY A CA 1
ATOM 875 C C . GLY A 1 115 ? -10.512 2.830 4.104 1.00 74.25 115 GLY A C 1
ATOM 876 O O . GLY A 1 115 ? -11.166 1.805 4.296 1.00 74.25 115 GLY A O 1
ATOM 877 N N . ASN A 1 116 ? -9.467 2.840 3.268 1.00 68.69 116 ASN A N 1
ATOM 878 C CA . ASN A 1 116 ? -8.993 1.655 2.537 1.00 68.69 116 ASN A CA 1
ATOM 879 C C . ASN A 1 116 ? -8.181 0.695 3.437 1.00 68.69 116 ASN A C 1
ATOM 881 O O . ASN A 1 116 ? -7.009 0.404 3.187 1.00 68.69 116 ASN A O 1
ATOM 885 N N . ARG A 1 117 ? -8.786 0.240 4.540 1.00 73.00 117 ARG A N 1
ATOM 886 C CA . ARG A 1 117 ? -8.169 -0.667 5.522 1.00 73.00 117 ARG A CA 1
ATOM 887 C C . ARG A 1 117 ? -9.060 -1.884 5.787 1.00 73.00 117 ARG A C 1
ATOM 889 O O . ARG A 1 117 ? -9.461 -2.109 6.928 1.00 73.00 117 ARG A O 1
ATOM 896 N N . PRO A 1 118 ? -9.336 -2.723 4.769 1.00 73.62 118 PRO A N 1
ATOM 897 C CA . PRO A 1 118 ? -10.148 -3.930 4.948 1.00 73.62 118 PRO A CA 1
ATOM 898 C C . PRO A 1 118 ? -9.540 -4.898 5.976 1.00 73.62 118 PRO A C 1
ATOM 900 O O . PRO A 1 118 ? -10.261 -5.670 6.600 1.00 73.62 118 PRO A O 1
ATOM 903 N N . GLY A 1 119 ? -8.225 -4.805 6.221 1.00 72.69 119 GLY A N 1
ATOM 904 C CA . GLY A 1 119 ? -7.507 -5.587 7.230 1.00 72.69 119 GLY A CA 1
ATOM 905 C C . GLY A 1 119 ? -8.063 -5.469 8.654 1.00 72.69 119 GLY A C 1
ATOM 906 O O . GLY A 1 119 ? -7.845 -6.379 9.445 1.00 72.69 119 GLY A O 1
ATOM 907 N N . VAL A 1 120 ? -8.826 -4.414 8.981 1.00 76.25 120 VAL A N 1
ATOM 908 C CA . VAL A 1 120 ? -9.539 -4.326 10.270 1.00 76.25 120 VAL A CA 1
ATOM 909 C C . VAL A 1 120 ? -10.506 -5.499 10.427 1.00 76.25 120 VAL A C 1
ATOM 911 O O . VAL A 1 120 ? -10.624 -6.056 11.509 1.00 76.25 120 VAL A O 1
ATOM 914 N N . ILE A 1 121 ? -11.174 -5.910 9.354 1.00 80.12 121 ILE A N 1
ATOM 915 C CA . ILE A 1 121 ? -12.144 -7.006 9.390 1.00 80.12 121 ILE A CA 1
ATOM 916 C C . ILE A 1 121 ? -11.415 -8.354 9.448 1.00 80.12 121 ILE A C 1
ATOM 918 O O . ILE A 1 121 ? -11.814 -9.236 10.197 1.00 80.12 121 ILE A O 1
ATOM 922 N N . PHE A 1 122 ? -10.321 -8.495 8.693 1.00 77.00 122 PHE A N 1
ATOM 923 C CA . PHE A 1 122 ? -9.609 -9.768 8.542 1.00 77.00 122 PHE A CA 1
ATOM 924 C C . PHE A 1 122 ? -8.736 -10.158 9.739 1.00 77.00 122 PHE A C 1
ATOM 926 O O . PHE A 1 122 ? -8.579 -11.345 10.005 1.00 77.00 122 PHE A O 1
ATOM 933 N N . TYR A 1 123 ? -8.141 -9.190 10.441 1.00 80.25 123 TYR A N 1
ATOM 934 C CA . TYR A 1 123 ? -7.164 -9.479 11.497 1.00 80.25 123 TYR A CA 1
ATOM 935 C C . TYR A 1 123 ? -7.757 -9.555 12.912 1.00 80.25 123 TYR A C 1
ATOM 937 O O . TYR A 1 123 ? -7.026 -9.860 13.855 1.00 80.25 123 TYR A O 1
ATOM 945 N N . ASN A 1 124 ? -9.055 -9.294 13.085 1.00 81.44 124 ASN A N 1
ATOM 946 C CA . ASN A 1 124 ? -9.725 -9.400 14.380 1.00 81.44 124 ASN A CA 1
ATOM 947 C C . ASN A 1 124 ? -10.275 -10.814 14.620 1.00 81.44 124 ASN A C 1
ATOM 949 O O . ASN A 1 124 ? -10.828 -11.445 13.727 1.00 81.44 124 ASN A O 1
ATOM 953 N N . VAL A 1 125 ? -10.172 -11.293 15.864 1.00 80.81 125 VAL A N 1
ATOM 954 C CA . VAL A 1 125 ? -10.642 -12.637 16.263 1.00 80.81 125 VAL A CA 1
ATOM 955 C C . VAL A 1 125 ? -12.173 -12.734 16.325 1.00 80.81 125 VAL A C 1
ATOM 957 O O . VAL A 1 125 ? -12.731 -13.829 16.308 1.00 80.81 125 VAL A O 1
ATOM 960 N N . ARG A 1 126 ? -12.872 -11.594 16.389 1.00 83.31 126 ARG A N 1
ATOM 961 C CA . ARG A 1 126 ? -14.339 -11.517 16.418 1.00 83.31 126 ARG A CA 1
ATOM 962 C C . ARG A 1 126 ? -14.882 -10.739 15.222 1.00 83.31 126 ARG A C 1
ATOM 964 O O . ARG A 1 126 ? -14.192 -9.844 14.732 1.00 83.31 126 ARG A O 1
ATOM 971 N N . PRO A 1 127 ? -16.124 -11.034 14.791 1.00 84.06 127 PRO A N 1
ATOM 972 C CA . PRO A 1 127 ? -16.776 -10.278 13.733 1.00 84.06 127 PRO A CA 1
ATOM 973 C C . PRO A 1 127 ? -16.823 -8.790 14.086 1.00 84.06 127 PRO A C 1
ATOM 975 O O . PRO A 1 127 ? -17.259 -8.401 15.171 1.00 84.06 127 PRO A O 1
ATOM 978 N N . VAL A 1 128 ? -16.359 -7.969 13.147 1.00 85.62 128 VAL A N 1
ATOM 979 C CA . VAL A 1 128 ? -16.348 -6.514 13.277 1.00 85.62 128 VAL A CA 1
ATOM 980 C C . VAL A 1 128 ? -17.685 -5.964 12.799 1.00 85.62 128 VAL A C 1
ATOM 982 O O . VAL A 1 128 ? -18.066 -6.149 11.644 1.00 85.62 128 VAL A O 1
ATOM 985 N N . ARG A 1 129 ? -18.395 -5.251 13.674 1.00 88.25 129 ARG A N 1
ATOM 986 C CA . ARG A 1 129 ? -19.628 -4.549 13.320 1.00 88.25 129 ARG A CA 1
ATOM 987 C C . ARG A 1 129 ? -19.294 -3.232 12.621 1.00 88.25 129 ARG A C 1
ATOM 989 O O . ARG A 1 129 ? -18.759 -2.315 13.239 1.00 88.25 129 ARG A O 1
ATOM 996 N N . LEU A 1 130 ? -19.633 -3.129 11.341 1.00 87.50 130 LEU A N 1
ATOM 997 C CA . LEU A 1 130 ? -19.515 -1.876 10.600 1.00 87.50 130 LEU A CA 1
ATOM 998 C C . LEU A 1 130 ? -20.627 -0.921 11.041 1.00 87.50 130 LEU A C 1
ATOM 1000 O O . LEU A 1 130 ? -21.808 -1.248 10.934 1.00 87.50 130 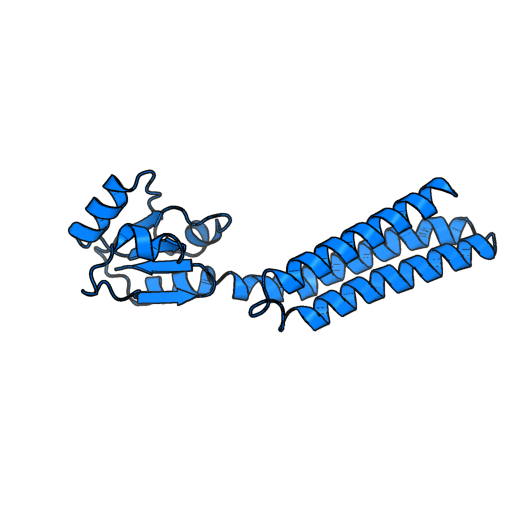LEU A O 1
ATOM 1004 N N . LEU A 1 131 ? -20.239 0.237 11.567 1.00 86.31 131 LEU A N 1
ATOM 1005 C CA . LEU A 1 131 ? -21.155 1.321 11.907 1.00 86.31 131 LEU A CA 1
ATOM 1006 C C . LEU A 1 131 ? -21.210 2.282 10.725 1.00 86.31 131 LEU A C 1
ATOM 1008 O O . LEU A 1 131 ? -20.171 2.648 10.175 1.00 86.31 131 LEU A O 1
ATOM 1012 N N . SER A 1 132 ? -22.417 2.675 10.332 1.00 83.06 132 SER A N 1
ATOM 1013 C CA . SER A 1 132 ? -22.631 3.465 9.109 1.00 83.06 132 SER A CA 1
ATOM 1014 C C . SER A 1 132 ? -22.887 4.944 9.399 1.00 83.06 132 SER A C 1
ATOM 1016 O O . SER A 1 132 ? -22.745 5.777 8.509 1.00 83.06 132 SER A O 1
ATOM 1018 N N . SER A 1 133 ? -23.253 5.291 10.639 1.00 83.81 133 SER A N 1
ATOM 1019 C CA . SER A 1 133 ? -23.599 6.662 11.028 1.00 83.81 133 SER A CA 1
ATOM 1020 C C . SER A 1 133 ? -22.894 7.117 12.307 1.00 83.81 133 SER A C 1
ATOM 1022 O O . SER A 1 133 ? -22.629 6.327 13.214 1.00 83.81 133 SER A O 1
ATOM 1024 N N . GLU A 1 134 ? -22.654 8.425 12.431 1.00 80.62 134 GLU A N 1
ATOM 1025 C CA . GLU A 1 134 ? -22.104 9.012 13.663 1.00 80.62 134 GLU A CA 1
ATOM 1026 C C . GLU A 1 134 ? -23.002 8.767 14.887 1.00 80.62 134 GLU A C 1
ATOM 1028 O O . GLU A 1 134 ? -22.508 8.651 16.010 1.00 80.62 134 GLU A O 1
ATOM 1033 N N . ALA A 1 135 ? -24.320 8.668 14.688 1.00 81.50 135 ALA A N 1
ATOM 1034 C CA . ALA A 1 135 ? -25.272 8.383 15.758 1.00 81.50 135 ALA A CA 1
ATOM 1035 C C . ALA A 1 135 ? -25.045 6.986 16.359 1.00 81.50 135 ALA A C 1
ATOM 1037 O O . ALA A 1 135 ? -25.017 6.838 17.583 1.00 81.50 135 ALA A O 1
ATOM 1038 N N . GLU A 1 136 ? -24.807 5.980 15.513 1.00 82.69 136 GLU A N 1
ATOM 1039 C CA . GLU A 1 136 ? -24.460 4.622 15.945 1.00 82.69 136 GLU A CA 1
ATOM 1040 C C . GLU A 1 136 ? -23.124 4.583 16.687 1.00 82.69 136 GLU A C 1
ATOM 1042 O O . GLU A 1 136 ? -23.007 3.920 17.717 1.00 82.69 136 GLU A O 1
ATOM 1047 N N . VAL A 1 137 ? -22.133 5.339 16.209 1.00 83.00 137 VAL A N 1
ATOM 1048 C CA . VAL A 1 137 ? -20.822 5.450 16.862 1.00 83.00 137 VAL A CA 1
ATOM 1049 C C . VAL A 1 137 ? -20.953 6.034 18.264 1.00 83.00 137 VAL A C 1
ATOM 1051 O O . VAL A 1 137 ? -20.430 5.474 19.228 1.00 83.00 137 VAL A O 1
ATOM 1054 N N . ARG A 1 138 ? -21.691 7.140 18.409 1.00 80.88 138 ARG A N 1
ATOM 1055 C CA . ARG A 1 138 ? -21.931 7.760 19.719 1.00 80.88 138 ARG A CA 1
ATOM 1056 C C . ARG A 1 138 ? -22.702 6.830 20.647 1.00 80.88 138 ARG A C 1
ATOM 1058 O O . ARG A 1 138 ? -22.392 6.775 21.834 1.00 80.88 138 ARG A O 1
ATOM 1065 N N . TYR A 1 139 ? -23.678 6.090 20.123 1.00 83.00 139 TYR A N 1
ATOM 1066 C CA . TYR A 1 139 ? -24.410 5.092 20.896 1.00 83.00 139 TYR A CA 1
ATOM 1067 C C . TYR A 1 139 ? -23.480 3.979 21.400 1.00 83.00 139 TYR A C 1
ATOM 1069 O O . TYR A 1 139 ? -23.509 3.666 22.591 1.00 83.00 139 TYR A O 1
ATOM 1077 N N . PHE A 1 140 ? -22.621 3.441 20.532 1.00 83.81 140 PHE A N 1
ATOM 1078 C CA . PHE A 1 140 ? -21.653 2.394 20.863 1.00 83.81 140 PHE A CA 1
ATOM 1079 C C . PHE A 1 140 ? -20.675 2.836 21.962 1.00 83.81 140 PHE A C 1
ATOM 1081 O O . PHE A 1 140 ? -20.506 2.135 22.963 1.00 83.81 140 PHE A O 1
ATOM 1088 N N . LEU A 1 141 ? -20.098 4.036 21.819 1.00 80.81 141 LEU A N 1
ATOM 1089 C CA . LEU A 1 141 ? -19.167 4.613 22.796 1.00 80.81 141 LEU A CA 1
ATOM 1090 C C . LEU A 1 141 ? -19.857 4.930 24.132 1.00 80.81 141 LEU A C 1
ATOM 1092 O O . LEU A 1 141 ? -19.324 4.623 25.196 1.00 80.81 141 LEU A O 1
ATOM 1096 N N . LYS A 1 142 ? -21.074 5.493 24.103 1.00 81.31 142 LYS A N 1
ATOM 1097 C CA . LYS A 1 142 ? -21.832 5.834 25.321 1.00 81.31 142 LYS A CA 1
ATOM 1098 C C . LYS A 1 142 ? -22.149 4.602 26.170 1.00 81.31 142 LYS A C 1
ATOM 1100 O O . LYS A 1 142 ? -22.125 4.687 27.395 1.00 81.31 142 LYS A O 1
ATOM 1105 N N . HIS A 1 143 ? -22.431 3.469 25.529 1.00 81.00 143 HIS A N 1
ATOM 1106 C CA . HIS A 1 143 ? -22.751 2.214 26.210 1.00 81.00 143 HIS A CA 1
ATOM 1107 C C . HIS A 1 143 ? -21.517 1.345 26.496 1.00 81.00 143 HIS A C 1
ATOM 1109 O O . HIS A 1 143 ? -21.685 0.235 26.995 1.00 81.00 143 HIS A O 1
ATOM 1115 N N . LYS A 1 144 ? -20.296 1.830 26.200 1.00 77.25 144 LYS A N 1
ATOM 1116 C CA . LYS A 1 144 ? -19.019 1.122 26.422 1.00 77.25 144 LYS A CA 1
ATOM 1117 C C . LYS A 1 144 ? -19.061 -0.329 25.933 1.00 77.25 144 LYS A C 1
ATOM 1119 O O . LYS A 1 144 ? -18.638 -1.248 26.629 1.00 77.25 144 LYS A O 1
ATOM 1124 N N . GLN A 1 145 ? -19.627 -0.527 24.741 1.00 76.50 145 GLN A N 1
ATOM 1125 C CA . GLN A 1 145 ? -19.911 -1.857 24.197 1.00 76.50 145 GLN A CA 1
ATOM 1126 C C . GLN A 1 145 ? -18.652 -2.611 23.749 1.00 76.50 145 GLN A C 1
ATOM 1128 O O . GLN A 1 145 ? -18.741 -3.802 23.465 1.00 76.50 145 GLN A O 1
ATOM 1133 N N . GLY A 1 146 ? -17.490 -1.952 23.700 1.00 83.19 146 GLY A N 1
ATOM 1134 C CA . GLY A 1 146 ? -16.206 -2.576 23.407 1.00 83.19 146 GLY A CA 1
ATOM 1135 C C . GLY A 1 146 ? -15.287 -1.649 22.619 1.00 83.19 146 GLY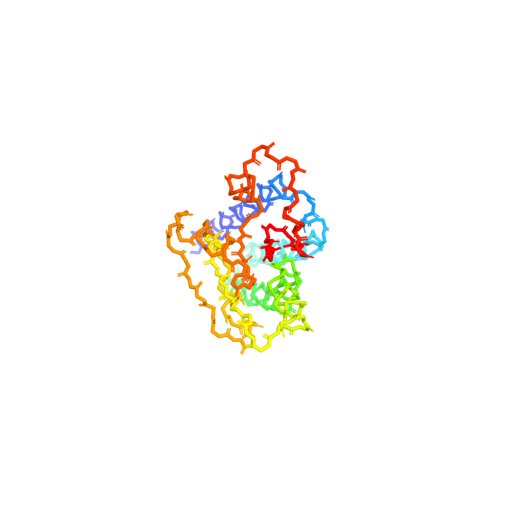 A C 1
ATOM 1136 O O . GLY A 1 146 ? -15.206 -0.462 22.909 1.00 83.19 146 GLY A O 1
ATOM 1137 N N . TYR A 1 147 ? -14.585 -2.191 21.627 1.00 85.25 147 TYR A N 1
ATOM 1138 C CA . TYR A 1 147 ? -13.521 -1.492 20.909 1.00 85.25 147 TYR A CA 1
ATOM 1139 C C . TYR A 1 147 ? -13.991 -0.983 19.542 1.00 85.25 147 TYR A C 1
ATOM 1141 O O . TYR A 1 147 ? -14.544 -1.745 18.751 1.00 85.25 147 TYR A O 1
ATOM 1149 N N . LEU A 1 148 ? -13.736 0.292 19.242 1.00 85.81 148 LEU A N 1
ATOM 1150 C CA . LEU A 1 148 ? -14.084 0.943 17.978 1.00 85.81 148 LEU A CA 1
ATOM 1151 C C . LEU A 1 148 ? -12.826 1.321 17.191 1.00 85.81 148 LEU A C 1
ATOM 1153 O O . LEU A 1 148 ? -12.029 2.134 17.653 1.00 85.81 148 LEU A O 1
ATOM 1157 N N . PHE A 1 149 ? -12.702 0.809 15.971 1.00 85.94 149 PHE A N 1
ATOM 1158 C CA . PHE A 1 149 ? -11.689 1.217 15.000 1.00 85.94 149 PHE A CA 1
ATOM 1159 C C . PHE A 1 149 ? -12.183 2.409 14.171 1.00 85.94 149 PHE A C 1
ATOM 1161 O O . PHE A 1 149 ? -13.263 2.352 13.585 1.00 85.94 149 PHE A O 1
ATOM 1168 N N . THR A 1 150 ? -11.390 3.476 14.094 1.00 84.81 150 THR A N 1
ATOM 1169 C CA . THR A 1 150 ? -11.694 4.674 13.293 1.00 84.81 150 THR A CA 1
ATOM 1170 C C . THR A 1 150 ? -10.418 5.368 12.815 1.00 84.81 150 THR A C 1
ATOM 1172 O O . THR A 1 150 ? -9.316 5.058 13.273 1.00 84.81 150 THR A O 1
ATOM 1175 N N . GLN A 1 151 ? -10.543 6.311 11.884 1.00 80.44 151 GLN A N 1
ATOM 1176 C CA . GLN A 1 151 ? -9.444 7.194 11.494 1.00 80.44 151 GLN A CA 1
ATOM 1177 C C . GLN A 1 151 ? -9.148 8.259 12.561 1.00 80.44 151 GLN A C 1
ATOM 1179 O O . GLN A 1 151 ? -10.048 8.799 13.209 1.00 80.44 151 GLN A O 1
ATOM 1184 N N . LYS A 1 152 ? -7.873 8.645 12.685 1.00 74.25 152 LYS A N 1
ATOM 1185 C CA . LYS A 1 152 ? -7.415 9.743 13.556 1.00 74.25 152 LYS A CA 1
ATOM 1186 C C . LYS A 1 152 ? -8.059 11.090 13.232 1.00 74.25 152 LYS A C 1
ATOM 1188 O O . LYS A 1 152 ? -8.322 11.870 14.140 1.00 74.25 152 LYS A O 1
ATOM 1193 N N . SER A 1 153 ? -8.350 11.359 11.964 1.00 72.88 153 SER A N 1
ATOM 1194 C CA . SER A 1 153 ? -9.069 12.565 11.529 1.00 72.88 153 SER A CA 1
ATOM 1195 C C . SER A 1 153 ? -10.481 12.646 12.128 1.00 72.88 153 SER A C 1
ATOM 1197 O O . SER A 1 153 ? -10.943 13.724 12.505 1.00 72.88 153 SER A O 1
ATOM 1199 N N . ASN A 1 154 ? -11.146 11.500 12.283 1.00 74.19 154 ASN A N 1
ATOM 1200 C CA . ASN A 1 154 ? -12.501 11.411 12.821 1.00 74.19 154 ASN A CA 1
ATOM 1201 C C . ASN A 1 154 ? -12.549 11.351 14.346 1.00 74.19 154 ASN A C 1
ATOM 1203 O O . ASN A 1 154 ? -13.574 11.703 14.924 1.00 74.19 154 ASN A O 1
ATOM 1207 N N . LEU A 1 155 ? -11.450 10.988 15.014 1.00 69.38 155 LEU A N 1
ATOM 1208 C CA . LEU A 1 155 ? -11.346 11.034 16.477 1.00 69.38 155 LEU A CA 1
ATOM 1209 C C . LEU A 1 155 ? -11.729 12.410 17.041 1.00 69.38 155 LEU A C 1
ATOM 1211 O O . LEU A 1 155 ? -12.513 12.496 17.982 1.00 69.38 155 LEU A O 1
ATOM 1215 N N . ILE A 1 156 ? -11.223 13.485 16.429 1.00 65.00 156 ILE A N 1
ATOM 1216 C CA . ILE A 1 156 ? -11.466 14.865 16.879 1.00 65.00 156 ILE A CA 1
ATOM 1217 C C . ILE A 1 156 ? -12.946 15.244 16.710 1.00 65.00 156 ILE A C 1
ATOM 1219 O O . ILE A 1 156 ? -13.531 15.882 17.585 1.00 65.00 156 ILE A O 1
ATOM 1223 N N . LYS A 1 157 ? -13.580 14.802 15.616 1.00 70.50 157 LYS A N 1
ATOM 1224 C CA . LYS A 1 157 ? -15.011 15.036 15.356 1.00 70.50 157 LYS A CA 1
ATOM 1225 C C . LYS A 1 157 ? -15.911 14.250 16.312 1.00 70.50 157 LYS A C 1
ATOM 1227 O O . LYS A 1 157 ? -16.925 14.771 16.768 1.00 70.50 157 LYS A O 1
ATOM 1232 N N . LEU A 1 158 ? -15.535 13.008 16.616 1.00 66.69 158 LEU A N 1
ATOM 1233 C CA . LEU A 1 158 ? -16.334 12.088 17.427 1.00 66.69 158 LEU A CA 1
ATOM 1234 C C . LEU A 1 158 ? -16.259 12.396 18.928 1.00 66.69 158 LEU A C 1
ATOM 1236 O O . LEU A 1 158 ? -17.260 12.240 19.624 1.00 66.69 158 LEU A O 1
ATOM 1240 N N . ILE A 1 159 ? -15.104 12.850 19.422 1.00 64.19 159 ILE A N 1
ATOM 1241 C CA . ILE A 1 159 ? -14.897 13.175 20.845 1.00 64.19 159 ILE A CA 1
ATOM 1242 C C . ILE A 1 159 ? -15.328 14.620 21.156 1.00 64.19 159 ILE A C 1
ATOM 1244 O O . ILE A 1 159 ? -15.718 14.931 22.284 1.00 64.19 159 ILE A O 1
ATOM 1248 N N . GLY A 1 160 ? -15.342 15.502 20.149 1.00 55.31 1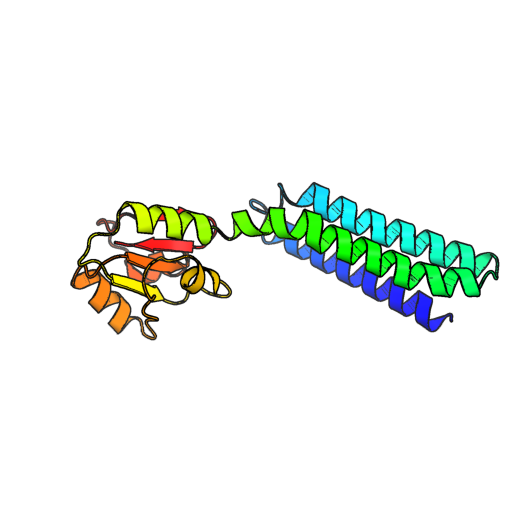60 GLY A N 1
ATOM 1249 C CA . GLY A 1 160 ? -15.592 16.928 20.344 1.00 55.31 160 GLY A CA 1
ATOM 1250 C C . GLY A 1 160 ? -14.501 17.580 21.200 1.00 55.31 160 GLY A C 1
ATOM 1251 O O . GLY A 1 160 ? -13.636 16.917 21.762 1.00 55.31 160 GLY A O 1
ATOM 1252 N N . ASN A 1 161 ? -14.535 18.904 21.338 1.00 45.50 161 ASN A N 1
ATOM 1253 C CA . ASN A 1 161 ? -13.521 19.698 22.056 1.00 45.50 161 ASN A CA 1
ATOM 1254 C C . ASN A 1 161 ? -13.428 19.417 23.580 1.00 45.50 161 ASN A C 1
ATOM 1256 O O . ASN A 1 161 ? -12.830 20.188 24.331 1.00 45.50 161 ASN A O 1
ATOM 1260 N N . LYS A 1 162 ? -14.040 18.333 24.070 1.00 46.81 162 LYS A N 1
ATOM 1261 C CA . LYS A 1 162 ? -13.948 17.906 25.460 1.00 46.81 162 LYS A CA 1
ATOM 1262 C C . LYS A 1 162 ? -12.619 17.190 25.668 1.00 46.81 162 LYS A C 1
ATOM 1264 O O . LYS A 1 162 ? -12.453 16.030 25.315 1.00 46.81 162 LYS A O 1
ATOM 1269 N N . LYS A 1 163 ? -11.702 17.892 26.335 1.00 41.88 163 LYS A N 1
ATOM 1270 C CA . LYS A 1 163 ? -10.459 17.390 26.954 1.00 41.88 163 LYS A CA 1
ATOM 1271 C C . LYS A 1 163 ? -10.657 16.219 27.944 1.00 41.88 163 LYS A C 1
ATOM 1273 O O . LYS A 1 163 ? -9.691 15.780 28.560 1.00 41.88 163 LYS A O 1
ATOM 1278 N N . GLU A 1 164 ? -11.869 15.694 28.091 1.00 41.47 164 GLU A N 1
ATOM 1279 C CA . GLU A 1 164 ? -12.215 14.597 28.992 1.00 41.47 164 GLU A CA 1
ATOM 1280 C C . GLU A 1 164 ? -12.317 13.275 28.216 1.00 41.47 164 GLU A C 1
ATOM 1282 O O . GLU A 1 164 ? -13.374 12.844 27.765 1.00 41.47 164 GLU A O 1
ATOM 1287 N N . SER A 1 165 ? -11.138 12.676 28.038 1.00 45.09 165 SER A N 1
ATOM 1288 C CA . SER A 1 165 ? -10.866 11.258 28.315 1.00 45.09 165 SER A CA 1
ATOM 1289 C C . SER A 1 165 ? -11.821 10.190 27.753 1.00 45.09 165 SER A C 1
ATOM 1291 O O . SER A 1 165 ? -12.418 9.407 28.490 1.00 45.09 165 SER A O 1
ATOM 1293 N N . LEU A 1 166 ? -11.782 9.985 26.437 1.00 48.19 166 LEU A N 1
ATOM 1294 C CA . LEU A 1 166 ? -11.687 8.609 25.936 1.00 48.19 166 LEU A CA 1
ATOM 1295 C C . LEU A 1 166 ? -10.239 8.406 25.487 1.00 48.19 166 LEU A C 1
ATOM 1297 O O . LEU A 1 166 ? -9.875 8.888 24.412 1.00 48.19 166 LEU A O 1
ATOM 1301 N N . PRO A 1 167 ? -9.366 7.803 26.318 1.00 53.00 167 PRO A N 1
ATOM 1302 C CA . PRO A 1 167 ? -7.998 7.553 25.899 1.00 53.00 167 PRO A CA 1
ATOM 1303 C C . PRO A 1 167 ? -8.061 6.659 24.664 1.00 53.00 167 PRO A C 1
ATOM 1305 O O . PRO A 1 167 ? -8.624 5.564 24.719 1.00 53.00 167 PRO A O 1
ATOM 1308 N N . ALA A 1 168 ? -7.517 7.136 23.541 1.00 54.75 168 ALA A N 1
ATOM 1309 C CA . ALA A 1 168 ? -7.249 6.265 22.409 1.00 54.75 168 ALA A CA 1
ATOM 1310 C C . ALA A 1 168 ? -6.437 5.090 22.958 1.00 54.75 168 ALA A C 1
ATOM 1312 O O . ALA A 1 168 ? -5.335 5.281 23.471 1.00 54.75 168 ALA A O 1
ATOM 1313 N N . PHE A 1 169 ? -7.033 3.901 22.927 1.00 59.47 169 PHE A N 1
ATOM 1314 C CA . PHE A 1 169 ? -6.479 2.712 23.551 1.00 59.47 169 PHE A CA 1
ATOM 1315 C C . PHE A 1 169 ? -5.112 2.396 22.930 1.00 59.47 169 PHE A C 1
ATOM 1317 O O . PHE A 1 169 ? -4.139 2.152 23.636 1.00 59.47 169 PHE A O 1
ATOM 1324 N N . CYS A 1 170 ? -5.039 2.485 21.601 1.00 62.62 170 CYS A N 1
ATOM 1325 C CA . CYS A 1 170 ? -3.814 2.466 20.815 1.00 62.62 170 CYS A CA 1
ATOM 1326 C C . CYS A 1 170 ? -4.046 3.217 19.496 1.00 62.62 170 CYS A C 1
ATOM 1328 O O . CYS A 1 170 ? -5.166 3.268 18.979 1.00 62.62 170 CYS A O 1
ATOM 1330 N N . SER A 1 171 ? -2.983 3.781 18.923 1.00 64.69 171 SER A N 1
ATOM 1331 C CA . SER A 1 171 ? -3.026 4.374 17.584 1.00 64.69 171 SER A CA 1
ATOM 1332 C C . SER A 1 171 ? -1.778 3.993 16.798 1.00 64.69 171 SER A C 1
ATOM 1334 O O . SER A 1 171 ? -0.676 4.036 17.344 1.00 64.69 171 SER A O 1
ATOM 1336 N N . LYS A 1 172 ? -1.945 3.618 15.527 1.00 64.94 172 LYS A N 1
ATOM 1337 C CA . LYS A 1 172 ? -0.839 3.247 14.638 1.00 64.94 172 LYS A CA 1
ATOM 1338 C C . LYS A 1 172 ? -1.145 3.705 13.213 1.00 64.94 172 LYS A C 1
ATOM 1340 O O . LYS A 1 172 ? -2.233 3.440 12.702 1.00 64.94 172 LYS A O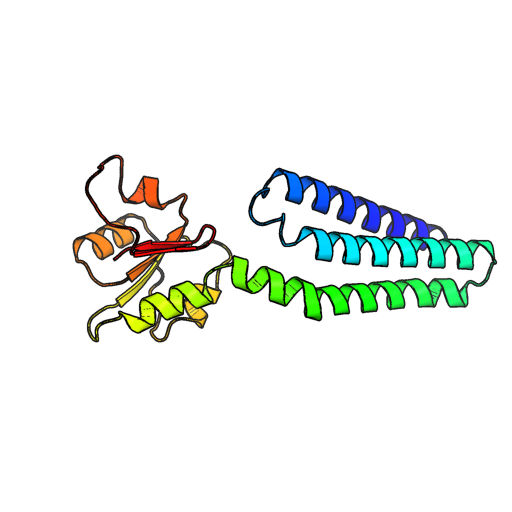 1
ATOM 1345 N N . GLY A 1 173 ? -0.219 4.452 12.611 1.00 67.25 173 GLY A N 1
ATOM 1346 C CA . GLY A 1 173 ? -0.483 5.201 11.375 1.00 67.25 173 GLY A CA 1
ATOM 1347 C C . GLY A 1 173 ? -1.658 6.169 11.557 1.00 67.25 173 GLY A C 1
ATOM 1348 O O . GLY A 1 173 ? -1.760 6.836 12.592 1.00 67.25 173 GLY A O 1
ATOM 1349 N N . GLU A 1 174 ? -2.587 6.205 10.602 1.00 68.19 174 GLU A N 1
ATOM 1350 C CA . GLU A 1 174 ? -3.832 6.990 10.697 1.00 68.19 174 GLU A CA 1
ATOM 1351 C C . GLU A 1 174 ? -4.995 6.252 11.382 1.00 68.19 174 GLU A C 1
ATOM 1353 O O . GLU A 1 174 ? -6.067 6.834 11.543 1.00 68.19 174 GLU A O 1
ATOM 1358 N N . LEU A 1 175 ? -4.824 4.986 11.777 1.00 72.19 175 LEU A N 1
ATOM 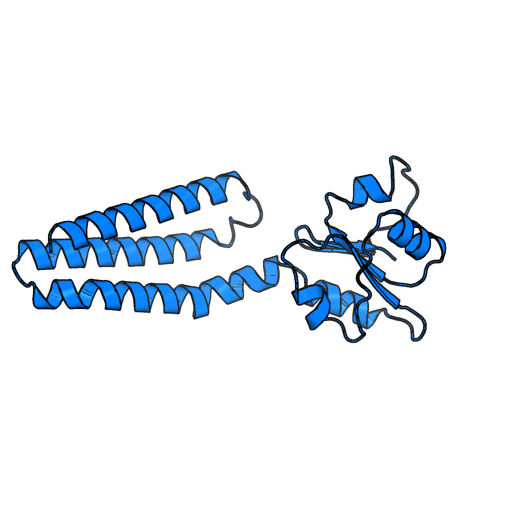1359 C CA . LEU A 1 175 ? -5.868 4.214 12.448 1.00 72.19 175 LEU A CA 1
ATOM 1360 C C . LEU A 1 175 ? -5.750 4.374 13.967 1.00 72.19 175 LEU A C 1
ATOM 1362 O O . LEU A 1 175 ? -4.655 4.378 14.540 1.00 72.19 175 LEU A O 1
ATOM 1366 N N . ALA A 1 176 ? -6.890 4.486 14.632 1.00 74.38 176 ALA A N 1
ATOM 1367 C CA . ALA A 1 176 ? -6.975 4.544 16.077 1.00 74.38 176 ALA A CA 1
ATOM 1368 C C . ALA A 1 176 ? -8.086 3.642 16.601 1.00 74.38 176 ALA A C 1
ATOM 1370 O O . ALA A 1 176 ? -9.087 3.398 15.924 1.00 74.38 176 ALA A O 1
ATOM 1371 N N . VAL A 1 177 ? -7.888 3.167 17.827 1.00 78.12 177 VAL A N 1
ATOM 1372 C CA . VAL A 1 177 ? -8.867 2.360 18.544 1.00 78.12 177 VAL A CA 1
ATOM 1373 C C . VAL A 1 177 ? -9.340 3.108 19.779 1.00 78.12 177 VAL A C 1
ATOM 1375 O O . VAL A 1 177 ? -8.531 3.563 20.587 1.00 78.12 177 VAL A O 1
ATOM 1378 N N . LEU A 1 178 ? -10.654 3.204 19.929 1.00 78.62 178 LEU A N 1
ATOM 1379 C CA . LEU A 1 178 ? -11.333 3.702 21.120 1.00 78.62 178 LEU A CA 1
ATOM 1380 C C . LEU A 1 178 ? -11.927 2.539 21.911 1.00 78.62 178 LEU A C 1
ATOM 1382 O O . LEU A 1 178 ? -12.259 1.510 21.326 1.00 78.62 178 LEU A O 1
ATOM 1386 N N . LYS A 1 179 ? -12.062 2.719 23.222 1.00 72.81 179 LYS A N 1
ATOM 1387 C CA . LYS A 1 179 ? -12.758 1.808 24.133 1.00 72.81 179 LYS A CA 1
ATOM 1388 C C . LYS A 1 179 ? -13.908 2.541 24.812 1.00 72.81 179 LYS A C 1
ATOM 1390 O O . LYS A 1 179 ? -13.708 3.742 25.092 1.00 72.81 179 LYS A O 1
#

pLDDT: mean 76.78, std 10.62, range [41.47, 92.56]

Foldseek 3Di:
DVVVLVVLVVVLVVLVVVLVVVCVVPVPLCVQVVVLSVVLNVLSVVLSVQLVVCVVVVVVVSNVVSVVVSVVVSVCSCVVPVVVSVVVLLVQQVVLVLQQVVDDPQAAAEEEALDPCCSNQVNHPDGYHYDDDLVVVLVCVVVCRHKYKYFQVCVCVNVDPPPDDQPQPDDHNRITMTD

Secondary structure (DSSP, 8-state):
-HHHHHHHHHHHHHHHHHHHHHHHH-HHHHTTTHHHHHHHHHHHHHHHHHHHHHHHTT-HHHHHHHHHHHHHHHHHHIIIIIHHHHHHHT-HHHHHHHHHHH--TT-EEEE-S--S-THHHHS-SS-EEE--SHHHHHHHHHTT-EEEEEEHHHHHHHHTT--S----SEEETTEEEE-

Sequence (179 aa):
MFWSVLSYAVIVGLIAVGSFMAAQNYPGEYAQLVPTLQLLLAVLAIGAVATITFYALKRYSLTLYSIPATVFVFAFILISVALPQVEPLKGTKELAQSVTQLLKPTDLIAAYDIGNRPGVIFYNVRPVRLLSSEAEVRYFLKHKQGYLFTQKSNLIKLIGNKKESLPAFCSKGELAVLK

Radius of gyration: 22.98 Å; chains: 1; bounding box: 48×32×63 Å